Protein AF-A0A7S1D9U4-F1 (afdb_monomer)

Nearest PDB structures (foldseek):
  7zlu-assembly1_A  TM=9.474E-01  e=2.132E-06  Thermochaetoides thermophila
  6trt-assembly1_A  TM=9.728E-01  e=9.500E-06  Thermochaetoides thermophila DSM 1495
  6ts2-assembly4_D  TM=9.667E-01  e=8.342E-06  Thermochaetoides thermophila DSM 1495
  6ts2-assembly3_C  TM=9.669E-01  e=1.154E-05  Thermochaetoides thermophila DSM 1495
  5h18-assembly1_A  TM=9.426E-01  e=1.082E-05  Thermomyces dupontii

Secondary structure (DSSP, 8-state):
-GGGSTTS-SSHHHHHHHHHTTTS--PPPPGGG-B-TTTS-GGGGGG-S-B--PPPSS----HHHHHHHHS-STTSSS-HHHHHHHHHHHHHHHHHHH--

Solvent-accessible surface area (backbone atoms only — not comparable to full-atom values): 6402 Å² total; per-residue (Å²): 113,81,79,77,45,92,83,60,47,92,48,54,86,57,47,49,58,66,66,42,38,89,82,46,89,74,84,86,74,67,68,44,60,59,33,31,80,81,83,44,60,78,78,56,52,80,63,37,75,35,78,49,89,67,83,48,94,89,53,90,74,57,67,69,63,48,40,54,63,68,42,43,64,94,88,43,99,63,34,44,62,58,53,52,51,50,51,54,49,52,54,49,54,52,55,58,63,76,73,108

Structure (mmCIF, N/CA/C/O backbone):
data_AF-A0A7S1D9U4-F1
#
_entry.id   AF-A0A7S1D9U4-F1
#
loop_
_atom_site.group_PDB
_atom_site.id
_atom_site.type_symbol
_atom_site.label_atom_id
_atom_site.label_alt_id
_atom_site.label_comp_id
_atom_site.label_asym_id
_atom_site.label_entity_id
_atom_site.label_seq_id
_atom_site.pdbx_PDB_ins_code
_atom_site.Cartn_x
_atom_site.Cartn_y
_atom_site.Cartn_z
_atom_site.occupancy
_atom_site.B_iso_or_equiv
_atom_site.auth_seq_id
_atom_site.auth_comp_id
_atom_site.auth_asym_id
_atom_site.auth_atom_id
_atom_site.pdbx_PDB_model_num
ATOM 1 N N . GLN A 1 1 ? 22.379 -27.551 1.691 1.00 53.34 1 GLN A N 1
ATOM 2 C CA . GLN A 1 1 ? 21.741 -26.856 0.553 1.00 53.34 1 GLN A CA 1
ATOM 3 C C . GLN A 1 1 ? 21.863 -25.368 0.843 1.00 53.34 1 GLN A C 1
ATOM 5 O O . GLN A 1 1 ? 21.555 -24.996 1.967 1.00 53.34 1 GLN A O 1
ATOM 10 N N . PRO A 1 2 ? 22.357 -24.530 -0.079 1.00 59.25 2 PRO A N 1
ATOM 11 C CA . PRO A 1 2 ? 22.637 -23.118 0.209 1.00 59.25 2 PRO A CA 1
ATOM 12 C C . PRO A 1 2 ? 21.420 -22.338 0.745 1.00 59.25 2 PRO A C 1
ATOM 14 O O . PRO A 1 2 ? 21.602 -21.379 1.479 1.00 59.25 2 PRO A O 1
ATOM 17 N N . TRP A 1 3 ? 20.196 -22.806 0.484 1.00 55.75 3 TRP A N 1
ATOM 18 C CA . TRP A 1 3 ? 18.919 -22.213 0.918 1.00 55.75 3 TRP A CA 1
ATOM 19 C C . TRP A 1 3 ? 18.532 -22.453 2.383 1.00 55.75 3 TRP A C 1
ATOM 21 O O . TRP A 1 3 ? 17.607 -21.820 2.873 1.00 55.75 3 TRP A O 1
ATOM 31 N N . THR A 1 4 ? 19.203 -23.368 3.092 1.00 60.91 4 THR A N 1
ATOM 32 C CA . THR A 1 4 ? 18.843 -23.741 4.474 1.00 60.91 4 THR A CA 1
ATOM 33 C C . THR A 1 4 ? 19.704 -23.055 5.536 1.00 60.91 4 THR A C 1
ATOM 35 O O . THR A 1 4 ? 19.593 -23.398 6.712 1.00 60.91 4 THR A O 1
ATOM 38 N N . HIS A 1 5 ? 20.602 -22.136 5.157 1.00 71.56 5 HIS A N 1
ATOM 39 C CA . HIS A 1 5 ? 21.347 -21.353 6.145 1.00 71.56 5 HIS A CA 1
ATOM 40 C C . HIS A 1 5 ? 20.481 -20.193 6.665 1.00 71.56 5 HIS A C 1
ATOM 42 O O . HIS A 1 5 ? 19.776 -19.571 5.872 1.00 71.56 5 HIS A O 1
ATOM 48 N N . PRO A 1 6 ? 20.572 -19.845 7.965 1.00 69.81 6 PRO A N 1
ATOM 49 C CA . PRO A 1 6 ? 19.732 -18.810 8.584 1.00 69.81 6 PRO A CA 1
ATOM 50 C C . PRO A 1 6 ? 19.814 -17.431 7.915 1.00 69.81 6 PRO A C 1
ATOM 52 O O . PRO A 1 6 ? 18.891 -16.640 8.039 1.00 69.81 6 PRO A O 1
ATOM 55 N N . ASN A 1 7 ? 20.911 -17.155 7.203 1.00 73.25 7 ASN A N 1
ATOM 56 C CA . ASN A 1 7 ? 21.178 -15.867 6.561 1.00 73.25 7 ASN A CA 1
ATOM 57 C C . ASN A 1 7 ? 21.003 -15.904 5.033 1.00 73.25 7 ASN A C 1
ATOM 59 O O . ASN A 1 7 ? 21.420 -14.969 4.358 1.00 73.25 7 ASN A O 1
ATOM 63 N N . SER A 1 8 ? 20.464 -16.989 4.469 1.00 72.19 8 SER A N 1
ATOM 64 C CA . SER A 1 8 ? 20.351 -17.133 3.011 1.00 72.19 8 SER A CA 1
ATOM 65 C C 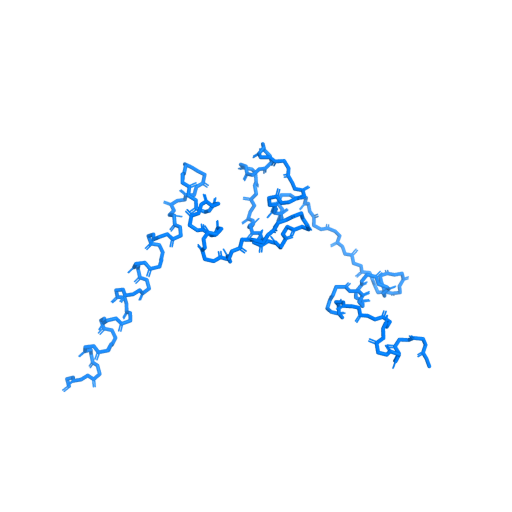. SER A 1 8 ? 19.132 -16.440 2.410 1.00 72.19 8 SER A C 1
ATOM 67 O O . SER A 1 8 ? 19.128 -16.199 1.209 1.00 72.19 8 SER A O 1
ATOM 69 N N . LEU A 1 9 ? 18.099 -16.169 3.213 1.00 70.62 9 LEU A N 1
ATOM 70 C CA . LEU A 1 9 ? 16.824 -15.596 2.77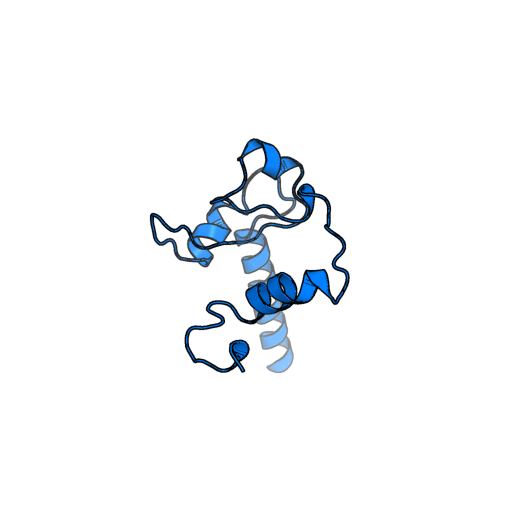4 1.00 70.62 9 LEU A CA 1
ATOM 71 C C . LEU A 1 9 ? 16.372 -14.596 3.841 1.00 70.62 9 LEU A C 1
ATOM 73 O O . LEU A 1 9 ? 15.866 -14.994 4.889 1.00 70.62 9 LEU A O 1
ATOM 77 N N . ALA A 1 10 ? 16.628 -13.310 3.603 1.00 81.94 10 ALA A N 1
ATOM 78 C CA . ALA A 1 10 ? 16.296 -12.248 4.551 1.00 81.94 10 ALA A CA 1
ATOM 79 C C . ALA A 1 10 ? 14.789 -11.960 4.540 1.00 81.94 10 ALA A C 1
ATOM 81 O O . ALA A 1 10 ? 14.206 -11.727 5.597 1.00 81.94 10 ALA A O 1
ATOM 82 N N . ASN A 1 11 ? 14.170 -12.057 3.360 1.00 87.38 11 ASN A N 1
ATOM 83 C CA . ASN A 1 11 ? 12.732 -11.942 3.144 1.00 87.38 11 ASN A CA 1
ATOM 84 C C . ASN A 1 11 ? 12.277 -13.151 2.322 1.00 87.38 11 ASN A C 1
ATOM 86 O O . ASN A 1 11 ? 12.207 -13.091 1.098 1.00 87.38 11 ASN A O 1
ATOM 90 N N . LEU A 1 12 ? 12.036 -14.282 2.991 1.00 89.88 12 LEU A N 1
ATOM 91 C CA . LEU A 1 12 ? 11.766 -15.578 2.353 1.00 89.88 12 LEU A CA 1
ATOM 92 C C . LEU A 1 12 ? 10.702 -15.513 1.245 1.00 89.88 12 LEU A C 1
ATOM 94 O O . LEU A 1 12 ? 10.870 -16.120 0.191 1.00 89.88 12 LEU A O 1
ATOM 98 N N . ASP A 1 13 ? 9.620 -14.787 1.491 1.00 92.69 13 ASP A N 1
ATOM 99 C CA . ASP A 1 13 ? 8.487 -14.606 0.586 1.00 92.69 13 ASP A CA 1
ATOM 100 C C . ASP A 1 13 ? 8.836 -13.830 -0.693 1.00 92.69 13 ASP A C 1
ATOM 102 O O . ASP A 1 13 ? 8.210 -14.056 -1.725 1.00 92.69 13 ASP A O 1
ATOM 106 N N . GLN A 1 14 ? 9.860 -12.977 -0.661 1.00 92.50 14 GLN A N 1
ATOM 107 C CA . GLN A 1 14 ? 10.347 -12.229 -1.824 1.00 92.50 14 GLN A CA 1
ATOM 108 C C . GLN A 1 14 ? 11.544 -12.921 -2.482 1.00 92.50 14 GLN A C 1
ATOM 110 O O . GLN A 1 14 ? 11.588 -13.105 -3.700 1.00 92.50 14 GLN A O 1
ATOM 115 N N . ASP A 1 15 ? 12.513 -13.340 -1.672 1.00 92.56 15 ASP A N 1
ATOM 116 C CA . ASP A 1 15 ? 13.789 -13.889 -2.121 1.00 92.56 15 ASP A CA 1
ATOM 117 C C . ASP A 1 15 ? 13.609 -15.238 -2.825 1.00 92.56 15 ASP A C 1
ATOM 119 O O . ASP A 1 15 ? 14.279 -15.510 -3.823 1.00 92.56 15 ASP A O 1
ATOM 123 N N . LEU A 1 16 ? 12.692 -16.086 -2.344 1.00 92.38 16 LEU A N 1
ATOM 124 C CA . LEU A 1 16 ? 12.487 -17.409 -2.929 1.00 92.38 16 LEU A CA 1
ATOM 125 C C . LEU A 1 16 ? 11.893 -17.336 -4.348 1.00 92.38 16 LEU A C 1
ATOM 127 O O . LEU A 1 16 ? 12.498 -17.935 -5.243 1.00 92.38 16 LEU A O 1
ATOM 131 N N . PRO A 1 17 ? 10.786 -16.609 -4.615 1.00 94.75 17 PRO A N 1
ATOM 132 C CA . PRO A 1 17 ? 10.322 -16.395 -5.986 1.00 94.75 17 PRO A CA 1
ATOM 133 C C . PRO A 1 17 ? 11.392 -15.749 -6.871 1.00 94.75 17 PRO A C 1
ATOM 135 O O . PRO A 1 17 ? 11.626 -16.219 -7.984 1.00 94.75 17 PRO A O 1
ATOM 138 N N . ASN A 1 18 ? 12.104 -14.739 -6.357 1.00 93.62 18 ASN A N 1
ATOM 139 C CA . ASN A 1 18 ? 13.173 -14.064 -7.094 1.00 93.62 18 ASN A CA 1
ATOM 140 C C . ASN A 1 18 ? 14.299 -15.025 -7.495 1.00 93.62 18 ASN A C 1
ATOM 142 O O . ASN A 1 18 ? 14.793 -14.957 -8.617 1.00 93.62 18 ASN A O 1
ATOM 146 N N . TYR A 1 19 ? 14.703 -15.941 -6.619 1.00 92.81 19 TYR A N 1
ATOM 147 C CA . TYR A 1 19 ? 15.704 -16.948 -6.956 1.00 92.81 19 TYR A CA 1
ATOM 148 C C . TYR A 1 19 ? 15.171 -17.996 -7.946 1.00 92.81 19 TYR A C 1
ATOM 150 O O . TYR A 1 19 ? 15.847 -18.357 -8.914 1.00 92.81 19 TYR A O 1
ATOM 158 N N . ALA A 1 20 ? 13.956 -18.495 -7.711 1.00 94.81 20 ALA A N 1
ATOM 159 C CA . ALA A 1 20 ? 13.373 -19.592 -8.476 1.00 94.81 20 ALA A CA 1
ATOM 160 C C . ALA A 1 20 ? 12.893 -19.183 -9.879 1.00 94.81 20 ALA A C 1
ATOM 162 O O . ALA A 1 20 ? 12.620 -20.069 -10.690 1.00 94.81 20 ALA A O 1
ATOM 163 N N . GLN A 1 21 ? 12.830 -17.884 -10.198 1.00 95.75 21 GLN A N 1
ATOM 164 C CA . GLN A 1 21 ? 12.270 -17.370 -11.457 1.00 95.75 21 GLN A CA 1
ATOM 165 C C . GLN A 1 21 ? 12.923 -17.943 -12.731 1.00 95.75 21 GLN A C 1
ATOM 167 O O . GLN A 1 21 ? 12.295 -18.018 -13.784 1.00 95.75 21 GLN A O 1
ATOM 172 N N . HIS A 1 22 ? 14.186 -18.382 -12.647 1.00 94.56 22 HIS A N 1
ATOM 173 C CA . HIS A 1 22 ? 14.893 -19.026 -13.762 1.00 94.56 22 HIS A CA 1
ATOM 174 C C . HIS A 1 22 ? 14.384 -20.442 -14.079 1.00 94.56 22 HIS A C 1
ATOM 176 O O . HIS A 1 22 ? 14.651 -20.961 -15.160 1.00 94.56 22 HIS A O 1
ATOM 182 N N . GLN A 1 23 ? 13.695 -21.079 -13.131 1.00 97.25 23 GLN A N 1
ATOM 183 C CA . GLN A 1 23 ? 13.146 -22.434 -13.250 1.00 97.25 23 GLN A CA 1
ATOM 184 C C . GLN A 1 23 ? 11.614 -22.424 -13.291 1.00 97.25 23 GLN A C 1
ATOM 186 O O . GLN A 1 23 ? 11.011 -23.253 -13.967 1.00 97.25 23 GLN A O 1
ATOM 191 N N . VAL A 1 24 ? 10.990 -21.486 -12.576 1.00 96.19 24 VAL A N 1
ATOM 192 C CA . VAL A 1 24 ? 9.540 -21.306 -12.494 1.00 96.19 24 VAL A CA 1
ATOM 193 C C . VAL A 1 24 ? 9.192 -19.944 -13.097 1.00 96.19 24 VAL A C 1
ATOM 195 O O . VAL A 1 24 ? 9.599 -18.933 -12.530 1.00 96.19 24 VAL A O 1
ATOM 198 N N . PRO A 1 25 ? 8.456 -19.878 -14.222 1.00 96.75 25 PRO A N 1
ATOM 199 C CA . PRO A 1 25 ? 8.143 -18.607 -14.868 1.00 96.75 25 PRO A CA 1
ATOM 200 C C . PRO A 1 25 ? 7.395 -17.640 -13.945 1.00 96.75 25 PRO A C 1
ATOM 202 O O . PRO A 1 25 ? 6.394 -18.007 -13.330 1.00 96.75 25 PRO A O 1
ATOM 205 N N . ILE A 1 26 ? 7.850 -16.387 -13.917 1.00 97.31 26 ILE A N 1
ATOM 206 C CA . ILE A 1 26 ? 7.163 -15.262 -13.276 1.00 97.31 26 ILE A CA 1
ATOM 207 C C . ILE A 1 26 ? 6.832 -14.240 -14.360 1.00 97.31 26 ILE A C 1
ATOM 209 O O . ILE A 1 26 ? 7.710 -13.804 -15.103 1.00 97.31 26 ILE A O 1
ATOM 213 N N . PHE A 1 27 ? 5.561 -13.859 -14.453 1.00 96.50 27 PHE A N 1
ATOM 214 C CA . PHE A 1 27 ? 5.104 -12.831 -15.383 1.00 96.50 27 PHE A CA 1
ATOM 215 C C . PHE A 1 27 ? 5.038 -11.488 -14.661 1.00 96.50 27 PHE A C 1
ATOM 217 O O . PHE A 1 27 ? 4.300 -11.340 -13.688 1.00 96.50 27 PHE A O 1
ATOM 224 N N . SER A 1 28 ? 5.814 -10.514 -15.132 1.00 96.81 28 SER A N 1
ATOM 225 C CA . SER A 1 28 ? 5.831 -9.172 -14.554 1.00 96.81 28 SER A CA 1
ATOM 226 C C . SER A 1 28 ? 4.506 -8.453 -14.801 1.00 96.81 28 SER A C 1
ATOM 228 O O . SER A 1 28 ? 4.012 -8.409 -15.929 1.00 96.81 28 SER A O 1
ATOM 230 N N . LEU A 1 29 ? 3.953 -7.856 -13.747 1.00 97.75 29 LEU A N 1
ATOM 231 C CA . LEU A 1 29 ? 2.852 -6.909 -13.875 1.00 97.75 29 LEU A CA 1
ATOM 232 C C . LEU A 1 29 ? 3.388 -5.530 -14.298 1.00 97.75 29 LEU A C 1
ATOM 234 O O . LEU A 1 29 ? 4.524 -5.190 -13.959 1.00 97.75 29 LEU A O 1
ATOM 238 N N . PRO A 1 30 ? 2.587 -4.726 -15.020 1.00 98.00 30 PRO A N 1
ATOM 239 C CA . PRO A 1 30 ? 2.898 -3.321 -15.266 1.00 98.00 30 PRO A CA 1
ATOM 240 C C . PRO A 1 30 ? 3.153 -2.531 -13.971 1.00 98.00 30 PRO A C 1
ATOM 242 O O . PRO A 1 30 ? 2.572 -2.837 -12.929 1.00 98.00 30 PRO A O 1
ATOM 245 N N . GLN A 1 31 ? 3.995 -1.496 -14.040 1.00 96.38 31 GLN A N 1
ATOM 246 C CA . GLN A 1 31 ? 4.435 -0.741 -12.860 1.00 96.38 31 GLN A CA 1
ATOM 247 C C . GLN A 1 31 ? 3.274 -0.095 -12.096 1.00 96.38 31 GLN A C 1
ATOM 249 O O . GLN A 1 31 ? 3.335 0.017 -10.875 1.00 96.38 31 GLN A O 1
ATOM 254 N N . GLU A 1 32 ? 2.194 0.296 -12.777 1.00 97.94 32 GLU A N 1
ATOM 255 C CA . GLU A 1 32 ? 1.057 0.940 -12.124 1.00 97.94 32 GLU A CA 1
ATOM 256 C C . GLU A 1 32 ? 0.332 0.035 -11.117 1.00 97.94 32 GLU A C 1
ATOM 258 O O . GLU A 1 32 ? -0.480 0.513 -10.332 1.00 97.94 32 GLU A O 1
ATOM 263 N N . TRP A 1 33 ? 0.611 -1.270 -11.100 1.00 98.44 33 TRP A N 1
ATOM 264 C CA . TRP A 1 33 ? 0.020 -2.179 -10.124 1.00 98.44 33 TRP A CA 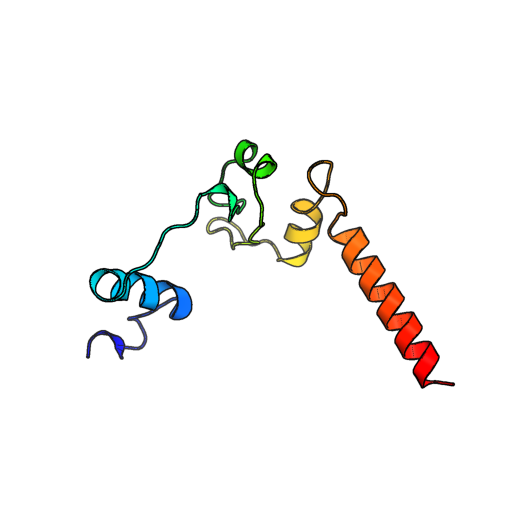1
ATOM 265 C C . TRP A 1 33 ? 0.555 -2.006 -8.707 1.00 98.44 33 TRP A C 1
ATOM 267 O O . TRP A 1 33 ? -0.133 -2.434 -7.785 1.00 98.44 33 TRP A O 1
ATOM 277 N N . LEU A 1 34 ? 1.723 -1.389 -8.515 1.00 98.25 34 LEU A N 1
ATOM 278 C CA . LEU A 1 34 ? 2.329 -1.216 -7.198 1.00 98.25 34 LEU A CA 1
ATOM 279 C C . LEU A 1 34 ? 3.100 0.103 -7.124 1.00 98.25 34 LEU A C 1
ATOM 281 O O . LEU A 1 34 ? 4.078 0.306 -7.843 1.00 98.25 34 LEU A O 1
ATOM 285 N N . TRP A 1 35 ? 2.692 0.973 -6.206 1.00 98.56 35 TRP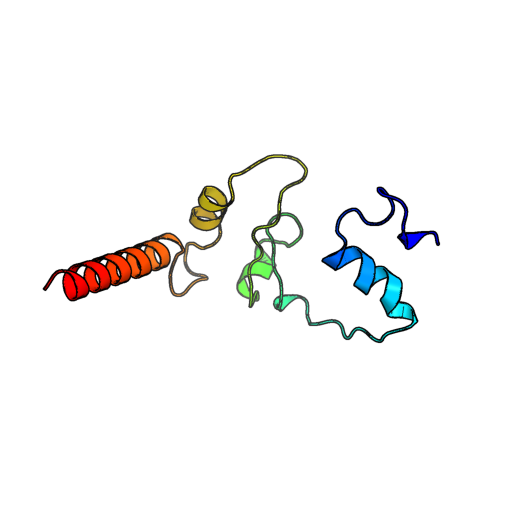 A N 1
ATOM 286 C CA . TRP A 1 35 ? 3.406 2.207 -5.894 1.00 98.56 35 TRP A CA 1
ATOM 287 C C . TRP A 1 35 ? 3.809 2.236 -4.423 1.00 98.56 35 TRP A C 1
ATOM 289 O O . TRP A 1 35 ? 3.039 1.824 -3.556 1.00 98.56 35 TRP A O 1
ATOM 299 N N . CYS A 1 36 ? 5.001 2.749 -4.124 1.00 98.12 36 CYS A N 1
ATOM 300 C CA . CYS A 1 36 ? 5.439 2.997 -2.756 1.00 98.12 36 CYS A CA 1
ATOM 301 C C . CYS A 1 36 ? 6.351 4.228 -2.680 1.00 98.12 36 CYS A C 1
ATOM 303 O O . CYS A 1 36 ? 7.186 4.462 -3.553 1.00 98.12 36 CYS A O 1
ATOM 305 N N . GLU A 1 37 ? 6.207 5.017 -1.616 1.00 97.38 37 GLU A N 1
ATOM 306 C CA . GLU A 1 37 ? 6.826 6.349 -1.515 1.00 97.38 37 GLU A CA 1
ATOM 307 C C . GLU A 1 37 ? 8.357 6.324 -1.557 1.00 97.38 37 GLU A C 1
ATOM 309 O O . 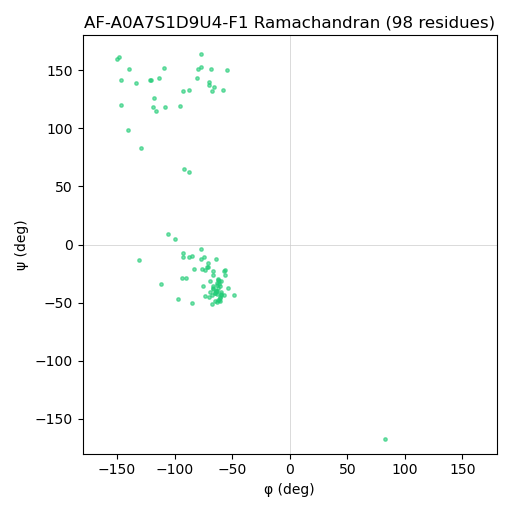GLU A 1 37 ? 8.989 7.259 -2.033 1.00 97.38 37 GLU A O 1
ATOM 314 N N . SER A 1 38 ? 8.978 5.252 -1.062 1.00 96.44 38 SER A N 1
ATOM 315 C CA . SER A 1 38 ? 10.443 5.200 -0.993 1.00 96.44 38 SER A CA 1
ATOM 316 C C . SER A 1 38 ? 11.107 4.928 -2.344 1.00 96.44 38 SER A C 1
ATOM 318 O O . SER A 1 38 ? 12.295 5.212 -2.489 1.00 96.44 38 SER A O 1
ATOM 320 N N . TRP A 1 39 ? 10.380 4.359 -3.311 1.00 96.88 39 TRP A N 1
ATOM 321 C CA . TRP A 1 39 ? 10.968 3.842 -4.554 1.00 96.88 39 TRP A CA 1
ATOM 322 C C . TRP A 1 39 ? 10.258 4.304 -5.828 1.00 96.88 39 TRP A C 1
ATOM 324 O O . TRP A 1 39 ? 10.808 4.145 -6.917 1.00 96.88 39 TRP A O 1
ATOM 334 N N . CYS A 1 40 ? 9.062 4.878 -5.720 1.00 97.50 40 CYS A N 1
ATOM 335 C CA . CYS A 1 40 ? 8.311 5.427 -6.842 1.00 97.50 40 CYS A CA 1
ATOM 336 C C 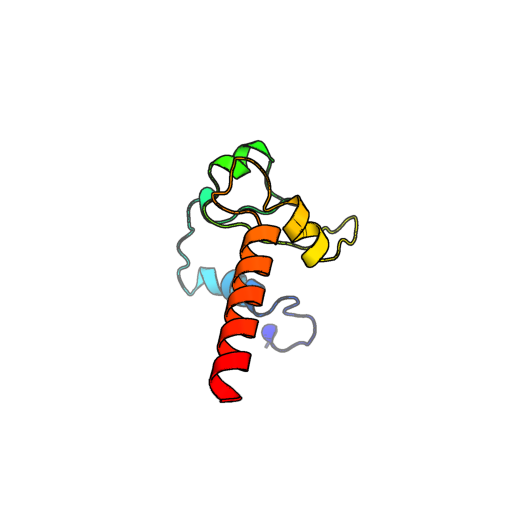. CYS A 1 40 ? 8.286 6.957 -6.777 1.00 97.50 40 CYS A C 1
ATOM 338 O O . CYS A 1 40 ? 8.359 7.543 -5.701 1.00 97.50 40 CYS A O 1
ATOM 340 N N . SER A 1 41 ? 8.173 7.613 -7.933 1.00 97.50 41 SER A N 1
ATOM 341 C CA . SER A 1 41 ? 8.026 9.070 -7.972 1.00 97.50 41 SER A CA 1
ATOM 342 C C . SER A 1 41 ? 6.596 9.483 -7.619 1.00 97.50 41 SER A C 1
ATOM 344 O O . SER A 1 41 ? 5.649 8.731 -7.883 1.00 97.50 41 SER A O 1
ATOM 346 N N . ASP A 1 42 ? 6.416 10.687 -7.082 1.00 96.88 42 ASP A N 1
ATOM 347 C CA . ASP A 1 42 ? 5.090 11.201 -6.721 1.00 96.88 42 ASP A CA 1
ATOM 348 C C . ASP A 1 42 ? 4.160 11.308 -7.938 1.00 96.88 42 ASP A C 1
ATOM 350 O O . ASP A 1 42 ? 2.966 11.028 -7.837 1.00 96.88 42 ASP A O 1
ATOM 354 N N . GLU A 1 43 ? 4.699 11.619 -9.120 1.00 97.44 43 GLU A N 1
ATOM 355 C CA . GLU A 1 43 ? 3.922 11.726 -10.360 1.00 97.44 43 GLU A CA 1
ATOM 356 C C . GLU A 1 43 ? 3.293 10.386 -10.756 1.00 97.44 43 GLU A C 1
ATOM 358 O O . GLU A 1 43 ? 2.172 10.346 -11.264 1.00 97.44 43 GLU A O 1
ATOM 363 N N . SER A 1 44 ? 3.987 9.273 -10.492 1.00 97.75 44 SER A N 1
ATOM 364 C CA . SER A 1 44 ? 3.481 7.933 -10.812 1.00 97.75 44 SER A CA 1
ATOM 365 C C . SER A 1 44 ? 2.323 7.488 -9.911 1.00 97.75 44 SER A C 1
ATOM 367 O O . SER A 1 44 ? 1.579 6.578 -10.278 1.00 97.75 44 SER A O 1
ATOM 369 N N . LYS A 1 45 ? 2.108 8.162 -8.772 1.00 98.00 45 LYS A N 1
ATOM 370 C CA . LYS A 1 45 ? 1.054 7.828 -7.805 1.00 98.00 45 LYS A CA 1
ATOM 371 C C . LYS A 1 45 ? -0.348 7.967 -8.392 1.00 98.00 45 LYS A C 1
ATOM 373 O O . LYS A 1 45 ? -1.223 7.180 -8.060 1.00 98.00 45 LYS A O 1
ATOM 378 N N . ALA A 1 46 ? -0.554 8.922 -9.299 1.00 97.81 46 ALA A N 1
ATOM 379 C CA . ALA A 1 46 ? -1.854 9.145 -9.933 1.00 97.81 46 ALA A CA 1
ATOM 380 C C . ALA A 1 46 ? -2.298 7.985 -10.843 1.00 97.81 46 ALA A C 1
ATOM 382 O O . ALA A 1 46 ? -3.488 7.829 -11.096 1.00 97.81 46 ALA A O 1
ATOM 383 N N . ALA A 1 47 ? -1.355 7.176 -11.338 1.00 98.00 47 ALA A N 1
ATOM 384 C CA . ALA A 1 47 ? -1.657 5.983 -12.126 1.00 98.00 47 ALA A CA 1
ATOM 385 C C . ALA A 1 47 ? -1.760 4.711 -11.266 1.00 98.00 47 ALA A C 1
ATOM 387 O O . ALA A 1 47 ? -2.176 3.672 -11.775 1.00 98.00 47 ALA A O 1
ATOM 388 N N . ALA A 1 48 ? -1.359 4.773 -9.992 1.00 98.06 48 ALA A N 1
ATOM 389 C CA . ALA A 1 48 ? -1.224 3.605 -9.138 1.00 98.06 48 ALA A CA 1
ATOM 390 C C . ALA A 1 48 ? -2.576 2.939 -8.851 1.00 98.06 48 ALA A C 1
ATOM 392 O O . ALA A 1 48 ? -3.555 3.592 -8.500 1.00 98.06 48 ALA A O 1
ATOM 393 N N . LYS A 1 49 ? -2.605 1.611 -8.949 1.00 97.62 49 LYS A N 1
ATOM 394 C CA . LYS A 1 49 ? -3.763 0.771 -8.617 1.00 97.62 49 LYS A CA 1
ATOM 395 C C . LYS A 1 49 ? -3.719 0.269 -7.181 1.00 97.62 49 LYS A C 1
ATOM 397 O O . LYS A 1 49 ? -4.761 0.005 -6.597 1.00 97.62 49 LYS A O 1
ATOM 402 N N . THR A 1 50 ? -2.518 0.109 -6.626 1.00 97.88 50 THR A N 1
ATOM 403 C CA . THR A 1 50 ? -2.314 -0.242 -5.220 1.00 97.88 50 THR A CA 1
ATOM 404 C C . THR A 1 50 ? -1.145 0.547 -4.643 1.00 97.88 50 THR A C 1
ATOM 406 O O . THR A 1 50 ? -0.219 0.932 -5.364 1.00 97.88 50 THR A O 1
ATOM 409 N N . ILE A 1 51 ? -1.207 0.793 -3.336 1.00 98.25 51 ILE A N 1
ATOM 410 C CA . ILE A 1 51 ? -0.199 1.534 -2.584 1.00 98.25 51 ILE A CA 1
ATOM 411 C C . ILE A 1 51 ? 0.372 0.605 -1.515 1.00 98.25 51 ILE A C 1
ATOM 413 O O . ILE A 1 51 ? -0.360 0.174 -0.624 1.00 98.25 51 ILE A O 1
ATOM 417 N N . ASP A 1 52 ? 1.671 0.320 -1.577 1.00 97.81 52 ASP A N 1
ATOM 418 C CA . ASP A 1 52 ? 2.383 -0.336 -0.485 1.00 97.81 52 ASP A CA 1
ATOM 419 C C . ASP A 1 52 ? 3.004 0.699 0.454 1.00 97.81 52 ASP A C 1
ATOM 421 O O . ASP A 1 52 ? 3.698 1.640 0.056 1.00 97.81 52 ASP A O 1
ATOM 425 N N . LEU A 1 53 ? 2.769 0.481 1.742 1.00 97.88 53 LEU A N 1
ATOM 426 C CA . LEU A 1 53 ? 3.314 1.269 2.833 1.00 97.88 53 LEU A CA 1
ATOM 427 C C . LEU A 1 53 ? 4.685 0.704 3.235 1.00 97.88 53 LEU A C 1
ATOM 429 O O . LEU A 1 53 ? 4.874 0.214 4.357 1.00 97.88 53 LEU A O 1
ATOM 433 N N . CYS A 1 54 ? 5.629 0.754 2.291 1.00 96.19 54 CYS A N 1
ATOM 434 C CA . CYS A 1 54 ? 6.968 0.196 2.446 1.00 96.19 54 CYS A CA 1
ATOM 435 C C . CYS A 1 54 ? 7.803 0.966 3.483 1.00 96.19 54 CYS A C 1
ATOM 437 O O . CYS A 1 54 ? 7.668 2.178 3.649 1.00 96.19 54 CYS A O 1
ATOM 439 N N . ASN A 1 55 ? 8.734 0.279 4.147 1.00 94.00 55 ASN A N 1
ATOM 440 C CA . ASN A 1 55 ? 9.660 0.935 5.070 1.00 94.00 55 ASN A CA 1
ATOM 441 C C . ASN A 1 55 ? 10.670 1.810 4.314 1.00 94.00 55 ASN A C 1
ATOM 443 O O . ASN A 1 55 ? 11.225 1.384 3.301 1.00 94.00 55 ASN A O 1
ATOM 447 N N . ASN A 1 56 ? 10.981 2.985 4.864 1.00 92.94 56 ASN A N 1
ATOM 448 C CA . ASN A 1 56 ? 12.047 3.833 4.345 1.00 92.94 56 ASN A CA 1
ATOM 449 C C . ASN A 1 56 ? 13.408 3.443 4.969 1.00 92.94 56 ASN A C 1
ATOM 451 O O . ASN A 1 56 ? 13.501 3.271 6.187 1.00 92.94 56 ASN A O 1
ATOM 455 N N . PRO A 1 57 ? 14.486 3.293 4.176 1.00 93.56 57 PRO A N 1
ATOM 456 C CA . PRO A 1 57 ? 15.799 2.922 4.706 1.00 93.56 57 PRO A CA 1
ATOM 457 C C . PRO A 1 57 ? 16.509 4.062 5.458 1.00 93.56 57 PRO A C 1
ATOM 459 O O . PRO A 1 57 ? 17.398 3.795 6.264 1.00 93.56 57 PRO A O 1
ATOM 462 N N . LEU A 1 58 ? 16.143 5.324 5.208 1.00 94.06 58 LEU A N 1
ATOM 463 C CA . LEU A 1 58 ? 16.786 6.507 5.794 1.00 94.06 58 LEU A CA 1
ATOM 464 C C . LEU A 1 58 ? 16.141 6.948 7.110 1.00 94.06 58 LEU A C 1
ATOM 466 O O . LEU A 1 58 ? 16.809 7.539 7.956 1.00 94.06 58 LEU A O 1
ATOM 470 N N . HIS A 1 59 ? 14.847 6.690 7.289 1.00 93.44 59 HIS A N 1
ATOM 471 C CA . HIS A 1 59 ? 14.101 7.117 8.469 1.00 93.44 59 HIS A CA 1
ATOM 472 C C . HIS A 1 59 ? 12.957 6.157 8.790 1.00 93.44 59 HIS A C 1
ATOM 474 O O . HIS A 1 59 ? 12.503 5.393 7.946 1.00 93.44 59 HIS A O 1
ATOM 480 N N . LYS A 1 60 ? 12.488 6.190 10.040 1.00 95.75 60 LYS A N 1
ATOM 481 C CA . LYS A 1 60 ? 11.392 5.336 10.506 1.00 95.75 60 LYS A CA 1
ATOM 482 C C . LYS A 1 60 ? 10.140 6.169 10.725 1.00 95.75 60 LYS A C 1
ATOM 484 O O . LYS A 1 60 ? 10.124 7.030 11.599 1.00 95.75 60 LYS A O 1
ATOM 489 N N . GLU A 1 61 ? 9.090 5.849 9.982 1.00 96.44 61 GLU A N 1
ATOM 490 C CA . GLU A 1 61 ? 7.731 6.322 10.228 1.00 96.44 61 GLU A CA 1
ATOM 491 C C . GLU A 1 61 ? 6.847 5.131 10.631 1.00 96.44 61 GLU A C 1
ATOM 493 O O . GLU A 1 61 ? 7.018 4.014 10.142 1.00 96.44 61 GLU A O 1
ATOM 498 N N . ASN A 1 62 ? 5.911 5.341 11.561 1.00 96.81 62 ASN A N 1
ATOM 499 C CA . ASN A 1 62 ? 4.919 4.320 11.895 1.00 96.81 62 ASN A CA 1
ATOM 500 C C . ASN A 1 62 ? 3.921 4.155 10.734 1.00 96.81 62 ASN A C 1
ATOM 502 O O . ASN A 1 62 ? 3.426 5.150 10.208 1.00 96.81 62 ASN A O 1
ATOM 506 N N . LYS A 1 63 ? 3.556 2.911 10.391 1.00 97.19 63 LYS A N 1
ATOM 507 C CA . LYS A 1 63 ? 2.638 2.617 9.277 1.00 97.19 63 LYS A CA 1
ATOM 508 C C . LYS A 1 63 ? 1.305 3.369 9.351 1.00 97.19 63 LYS A C 1
ATOM 510 O O . LYS A 1 63 ? 0.822 3.808 8.318 1.00 97.19 63 LYS A O 1
ATOM 515 N N . VAL A 1 64 ? 0.735 3.567 10.542 1.00 97.44 64 VAL A N 1
ATOM 516 C CA . VAL A 1 64 ? -0.533 4.298 10.717 1.00 97.44 64 VAL A CA 1
ATOM 517 C C . VAL A 1 64 ? -0.361 5.788 10.418 1.00 97.44 64 VAL A C 1
ATOM 519 O O . VAL A 1 64 ? -1.218 6.379 9.768 1.00 97.44 64 VAL A O 1
ATOM 522 N N . SER A 1 65 ? 0.753 6.393 10.849 1.00 97.50 65 SER A N 1
ATOM 523 C CA . SER A 1 65 ? 1.090 7.785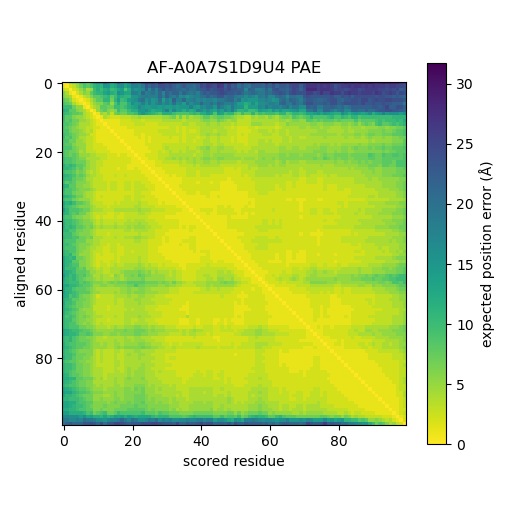 10.501 1.00 97.50 65 SER A CA 1
ATOM 524 C C . SER A 1 65 ? 1.228 7.940 8.989 1.00 97.50 65 SER A C 1
ATOM 526 O O . SER A 1 65 ? 0.591 8.801 8.382 1.00 97.50 65 SER A O 1
ATOM 528 N N . MET A 1 66 ? 1.983 7.028 8.380 1.00 97.75 66 MET A N 1
ATOM 529 C CA . MET A 1 66 ? 2.238 7.033 6.950 1.00 97.75 66 MET A CA 1
ATOM 530 C C . MET A 1 66 ? 0.950 6.835 6.145 1.00 97.75 66 MET A C 1
ATOM 532 O O . MET A 1 66 ? 0.715 7.561 5.189 1.00 97.75 66 MET A O 1
ATOM 536 N N . ALA A 1 67 ? 0.070 5.925 6.567 1.00 98.19 67 ALA A N 1
ATOM 537 C CA . ALA A 1 67 ? -1.218 5.687 5.923 1.00 98.19 67 ALA A CA 1
ATOM 538 C C . ALA A 1 67 ? -2.109 6.940 5.932 1.00 98.19 67 ALA A C 1
ATOM 540 O O . ALA A 1 67 ? -2.631 7.324 4.889 1.00 98.19 67 ALA A O 1
ATOM 541 N N . LYS A 1 68 ? -2.209 7.634 7.078 1.00 98.06 68 LYS A N 1
ATOM 542 C CA . LYS A 1 68 ? -2.993 8.878 7.208 1.00 98.06 68 LYS A CA 1
ATOM 543 C C . LYS A 1 68 ? -2.487 9.997 6.297 1.00 98.06 68 LYS A C 1
ATOM 545 O O . LYS A 1 68 ? -3.272 10.829 5.859 1.00 98.06 68 LYS A O 1
ATOM 550 N N . ARG A 1 69 ? -1.182 10.029 6.021 1.00 97.44 69 ARG A N 1
ATOM 551 C CA . ARG A 1 69 ? -0.545 11.024 5.151 1.00 97.44 69 ARG A CA 1
ATOM 552 C C . ARG A 1 69 ? -0.612 10.631 3.674 1.00 97.44 69 ARG A C 1
ATOM 554 O O . ARG A 1 69 ? -1.005 11.444 2.844 1.00 97.44 69 ARG A O 1
ATOM 561 N N . ILE A 1 70 ? -0.219 9.404 3.336 1.00 97.56 70 ILE A N 1
ATOM 562 C CA . ILE A 1 70 ? -0.100 8.924 1.953 1.00 97.56 70 ILE A CA 1
ATOM 563 C C . ILE A 1 70 ? -1.474 8.675 1.333 1.00 97.56 70 ILE A C 1
ATOM 565 O O . ILE A 1 70 ? -1.674 9.065 0.184 1.00 97.56 70 ILE A O 1
ATOM 569 N N . ILE A 1 71 ? -2.397 8.040 2.054 1.00 97.81 71 ILE A N 1
ATOM 570 C CA . ILE A 1 71 ? -3.747 7.720 1.571 1.00 97.81 71 ILE A CA 1
ATOM 571 C C . ILE A 1 71 ? -4.676 8.869 1.968 1.00 97.81 71 ILE A C 1
ATOM 573 O O . ILE A 1 71 ? -5.533 8.758 2.844 1.00 97.81 71 ILE A O 1
ATOM 577 N N . SER A 1 72 ? -4.405 10.032 1.384 1.00 96.81 72 SER A N 1
ATOM 578 C CA . SER A 1 72 ? -5.160 11.261 1.600 1.00 96.81 72 SER A CA 1
ATOM 579 C C . SER A 1 72 ? -5.159 12.121 0.337 1.00 96.81 72 SER A C 1
ATOM 581 O O . SER A 1 72 ? -4.314 11.957 -0.551 1.00 96.81 72 SER A O 1
ATOM 583 N N . GLY A 1 73 ? -6.100 13.062 0.265 1.00 95.44 73 GLY A N 1
ATOM 584 C CA . GLY A 1 73 ? -6.191 14.020 -0.832 1.00 95.44 73 GLY A CA 1
ATOM 585 C C . GLY A 1 73 ? -6.912 13.482 -2.076 1.00 95.44 73 GLY A C 1
ATOM 586 O O . GLY A 1 73 ? -7.563 12.445 -2.024 1.00 95.44 73 GLY A O 1
ATOM 587 N N . PRO A 1 74 ? -6.809 14.193 -3.212 1.00 96.69 74 PRO A N 1
ATOM 588 C CA . PRO A 1 74 ? -7.732 14.052 -4.343 1.00 96.69 74 PRO A CA 1
ATOM 589 C C . PRO A 1 74 ? -7.511 12.807 -5.216 1.00 96.69 74 PRO A C 1
ATOM 591 O O . PRO A 1 74 ? -8.246 12.614 -6.179 1.00 96.69 74 PRO A O 1
ATOM 594 N N . LEU A 1 75 ? -6.479 12.004 -4.938 1.00 97.12 75 LEU A N 1
ATOM 595 C CA . LEU A 1 75 ? -6.194 10.774 -5.689 1.00 97.12 75 LEU A CA 1
ATOM 596 C C . LEU A 1 75 ? -6.982 9.562 -5.178 1.00 97.12 75 LEU A C 1
ATOM 598 O O . LEU A 1 75 ? -6.950 8.517 -5.819 1.00 97.12 75 LEU A O 1
ATOM 602 N N . PHE A 1 76 ? -7.651 9.688 -4.034 1.00 97.06 76 PHE A N 1
ATOM 603 C CA . PHE A 1 76 ? -8.402 8.609 -3.408 1.00 97.06 76 PHE A CA 1
ATOM 604 C C . PHE A 1 76 ? -9.866 9.021 -3.282 1.00 97.06 76 PHE A C 1
ATOM 606 O O . PHE A 1 76 ? -10.155 10.183 -3.000 1.00 97.06 76 PHE A O 1
ATOM 613 N N . GLU A 1 77 ? -10.774 8.072 -3.508 1.00 96.44 77 GLU A N 1
ATOM 614 C CA . GLU A 1 77 ? -12.209 8.281 -3.275 1.00 96.44 77 GLU A CA 1
ATOM 615 C C . GLU A 1 77 ? -12.477 8.542 -1.789 1.00 96.44 77 GLU A C 1
ATOM 617 O O . GLU A 1 77 ? -13.242 9.439 -1.445 1.00 96.44 77 GLU A O 1
ATOM 622 N N . GLU A 1 78 ? -11.771 7.805 -0.930 1.00 96.94 78 GLU A N 1
ATOM 623 C CA . GLU A 1 78 ? -11.838 7.896 0.524 1.00 96.94 78 GLU A CA 1
ATOM 624 C C . GLU A 1 78 ? -10.415 7.928 1.088 1.00 96.94 78 GLU A C 1
ATOM 626 O O . GLU A 1 78 ? -9.515 7.211 0.633 1.00 96.94 78 GLU A O 1
ATOM 631 N N . SER A 1 79 ? -10.185 8.774 2.087 1.00 98.06 79 SER A N 1
ATOM 632 C CA . SER A 1 79 ? -8.925 8.784 2.823 1.00 98.06 79 SER A CA 1
ATOM 633 C C . SER A 1 79 ? -8.849 7.625 3.813 1.00 98.06 79 SER A C 1
ATOM 635 O O . SER A 1 79 ? -9.854 7.041 4.217 1.00 98.06 79 SER A O 1
ATOM 637 N N . TRP A 1 80 ? -7.640 7.327 4.295 1.00 98.31 80 TRP A N 1
ATOM 638 C CA . TRP A 1 80 ? -7.488 6.293 5.317 1.00 98.31 80 TRP A CA 1
ATOM 639 C C . TRP A 1 80 ? -8.223 6.621 6.626 1.00 98.31 80 TRP A C 1
ATOM 641 O O . TRP A 1 80 ? -8.675 5.718 7.317 1.00 98.31 80 TRP A O 1
ATOM 651 N N . ILE A 1 81 ? -8.378 7.904 6.964 1.00 98.31 81 ILE A N 1
ATOM 652 C CA . ILE A 1 81 ? -9.118 8.312 8.167 1.00 98.31 81 ILE A CA 1
ATOM 653 C C . ILE 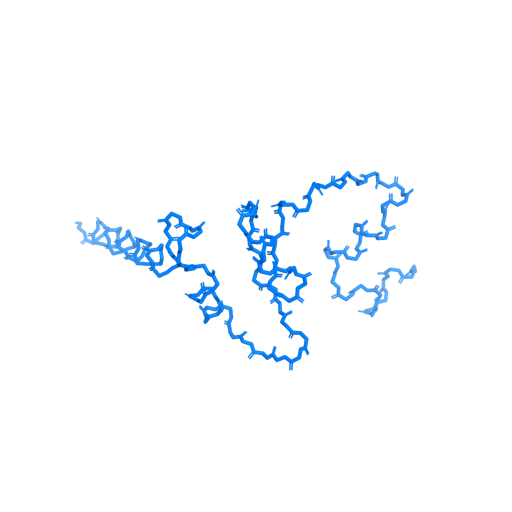A 1 81 ? -10.609 7.990 8.014 1.00 98.31 81 ILE A C 1
ATOM 655 O O . ILE A 1 81 ? -11.203 7.452 8.940 1.00 98.31 81 ILE A O 1
ATOM 659 N N . GLU A 1 82 ? -11.192 8.269 6.848 1.00 98.38 82 GLU A N 1
ATOM 660 C CA . GLU A 1 82 ? -12.612 8.004 6.581 1.00 98.38 82 GLU A CA 1
ATOM 661 C C . GLU A 1 82 ? -12.921 6.502 6.594 1.00 98.38 82 GLU A C 1
ATOM 663 O O . GLU A 1 82 ? -13.902 6.081 7.205 1.00 98.38 82 GLU A O 1
ATOM 668 N N . LEU A 1 83 ? -12.043 5.686 6.003 1.00 98.31 83 LEU A N 1
ATOM 669 C CA . LEU A 1 83 ? -12.169 4.226 6.023 1.00 98.31 83 LEU A CA 1
ATOM 670 C C . LEU A 1 83 ? -12.041 3.648 7.445 1.00 98.31 83 LEU A C 1
ATOM 672 O O . LEU A 1 83 ? -12.798 2.755 7.823 1.00 98.31 83 LEU A O 1
ATOM 676 N N . ASP A 1 84 ? -11.106 4.158 8.254 1.00 98.31 84 ASP A N 1
ATOM 677 C CA . ASP A 1 84 ? -10.937 3.745 9.658 1.00 98.31 84 ASP A CA 1
ATOM 678 C C . ASP A 1 84 ? -12.177 4.112 10.499 1.00 98.31 84 ASP A C 1
ATOM 680 O O . ASP A 1 84 ? -12.663 3.312 11.302 1.00 98.31 84 ASP A O 1
ATOM 684 N N . GLU A 1 85 ? -12.756 5.294 10.266 1.00 98.44 85 GLU A N 1
ATOM 685 C CA . GLU A 1 85 ? -14.005 5.733 10.900 1.00 98.44 85 GLU A CA 1
ATOM 686 C C . GLU A 1 85 ? -15.217 4.894 10.469 1.00 98.44 85 GLU A C 1
ATOM 688 O O . GLU A 1 85 ? -16.094 4.606 11.291 1.00 98.44 85 GLU A O 1
ATOM 693 N N . GLU A 1 86 ? -15.281 4.473 9.204 1.00 98.25 86 GLU A N 1
ATOM 694 C CA . GLU A 1 86 ? -16.317 3.565 8.715 1.00 98.25 86 GLU A CA 1
ATOM 695 C C . GLU A 1 86 ? -16.261 2.208 9.423 1.00 98.25 86 GLU A C 1
ATOM 697 O O . GLU A 1 86 ? -17.289 1.738 9.921 1.00 98.25 86 GLU A O 1
ATOM 702 N N . VAL A 1 87 ? -15.076 1.604 9.530 1.00 98.31 87 VAL A N 1
ATOM 703 C CA . VAL A 1 87 ? -14.905 0.335 10.252 1.00 98.31 87 VAL A CA 1
ATOM 704 C C . VAL A 1 87 ? -15.298 0.499 11.719 1.00 98.31 87 VAL A C 1
ATOM 706 O O . VAL A 1 87 ? -16.072 -0.304 12.237 1.00 98.31 87 VAL A O 1
ATOM 709 N N . ALA A 1 88 ? -14.861 1.579 12.374 1.00 98.31 88 ALA A N 1
ATOM 710 C CA . ALA A 1 88 ? -15.214 1.852 13.766 1.00 98.31 88 ALA A CA 1
ATOM 711 C C . ALA A 1 88 ? -16.733 2.000 13.980 1.00 98.31 88 ALA A C 1
ATOM 713 O O . ALA A 1 88 ? -17.267 1.581 15.012 1.00 98.31 88 ALA A O 1
ATOM 714 N N . ARG A 1 89 ? -17.446 2.582 13.008 1.00 98.44 89 ARG A N 1
ATOM 715 C CA . ARG A 1 89 ? -18.910 2.674 13.025 1.00 98.44 89 ARG A CA 1
ATOM 716 C C . ARG A 1 89 ? -19.552 1.289 12.931 1.00 98.44 89 ARG A C 1
ATOM 718 O O . ARG A 1 89 ? -20.407 0.986 13.761 1.00 98.44 89 ARG A O 1
ATOM 725 N N . TYR A 1 90 ? -19.126 0.448 11.987 1.00 98.19 90 TYR A N 1
ATOM 726 C CA . TYR A 1 90 ? -19.667 -0.910 11.853 1.00 98.19 90 TYR A CA 1
ATOM 727 C C . TYR A 1 90 ? -19.369 -1.785 13.068 1.00 98.19 90 TYR A C 1
ATOM 729 O O . TYR A 1 90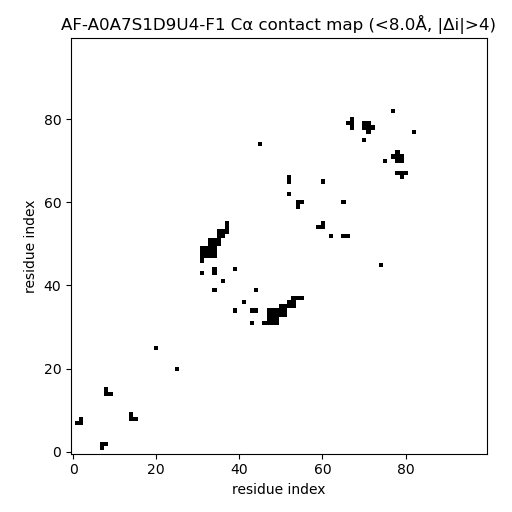 ? -20.250 -2.512 13.525 1.00 98.19 90 TYR A O 1
ATOM 737 N N . ASP A 1 91 ? -18.170 -1.677 13.639 1.00 98.25 91 ASP A N 1
ATOM 738 C CA . ASP A 1 91 ? -17.809 -2.396 14.861 1.00 98.25 91 ASP A CA 1
ATOM 739 C C . ASP A 1 91 ? -18.742 -2.018 16.015 1.00 98.25 91 ASP A C 1
ATOM 741 O O . ASP A 1 91 ? -19.233 -2.886 16.741 1.00 98.25 91 ASP A O 1
ATOM 745 N N . LYS A 1 92 ? -19.045 -0.725 16.165 1.00 98.12 92 LYS A N 1
ATOM 746 C CA . LYS A 1 92 ? -19.988 -0.244 17.176 1.00 98.12 92 LYS A CA 1
ATOM 747 C C . LYS A 1 92 ? -21.399 -0.791 16.945 1.00 98.12 92 LYS A C 1
ATOM 749 O O . LYS A 1 92 ? -21.997 -1.312 17.884 1.00 98.12 92 LYS A O 1
ATOM 754 N N . GLU A 1 93 ? -21.917 -0.696 15.723 1.00 97.75 93 GLU A N 1
ATOM 755 C CA . GLU A 1 93 ? -23.252 -1.200 15.367 1.00 97.75 93 GLU A CA 1
ATOM 756 C C . GLU A 1 93 ? -23.370 -2.711 15.616 1.00 97.75 93 GLU A C 1
ATOM 758 O O . GLU A 1 93 ? -24.354 -3.185 16.190 1.00 97.75 93 GLU A O 1
ATOM 763 N N . TYR A 1 94 ? -22.334 -3.473 15.257 1.00 97.25 94 TYR A N 1
ATOM 764 C CA . TYR A 1 94 ? -22.270 -4.905 15.519 1.00 97.25 94 TYR A CA 1
ATOM 765 C C . TYR A 1 94 ? -22.301 -5.208 17.022 1.00 97.25 94 TYR A C 1
ATOM 767 O O . TYR A 1 94 ? -23.104 -6.033 17.464 1.00 97.25 94 TYR A O 1
ATOM 775 N N . LEU A 1 95 ? -21.483 -4.517 17.821 1.00 97.50 95 LEU A N 1
ATOM 776 C CA . LEU A 1 95 ? -21.440 -4.702 19.275 1.00 97.50 95 LEU A CA 1
ATOM 777 C C . LEU A 1 95 ? -22.773 -4.357 19.953 1.00 97.50 95 LEU A C 1
ATOM 779 O O . LEU A 1 95 ? -23.178 -5.054 20.882 1.00 97.50 95 LEU A O 1
ATOM 783 N N . GLU A 1 96 ? -23.471 -3.323 19.488 1.00 97.31 96 GLU A N 1
ATOM 784 C CA . GLU A 1 96 ? -24.804 -2.964 19.986 1.00 97.31 96 GLU A CA 1
ATOM 785 C C . GLU A 1 96 ? -25.854 -4.031 19.631 1.00 97.31 96 GLU A C 1
ATOM 787 O O . GLU A 1 96 ? -26.732 -4.320 20.444 1.00 97.31 96 GLU A O 1
ATOM 792 N N . SER A 1 97 ? -25.741 -4.664 18.458 1.00 96.75 97 SER A N 1
ATOM 793 C CA . SER A 1 97 ? -26.681 -5.701 18.009 1.00 96.75 97 SER A CA 1
ATOM 794 C C . SER A 1 97 ? -26.597 -7.010 18.803 1.00 96.75 97 SER A C 1
ATOM 796 O O . SER A 1 97 ? -27.609 -7.683 18.968 1.00 96.75 97 SER A O 1
ATOM 798 N N . ILE A 1 98 ? -25.413 -7.370 19.314 1.00 96.12 98 ILE A N 1
ATOM 799 C CA . ILE A 1 98 ? -25.199 -8.612 20.082 1.00 96.12 98 ILE A CA 1
ATOM 800 C C . ILE A 1 98 ? -25.475 -8.454 21.585 1.00 96.12 98 ILE A C 1
ATOM 802 O O . ILE A 1 98 ? -25.457 -9.441 22.317 1.00 96.12 98 ILE A O 1
ATOM 806 N N . GLN A 1 99 ? -25.651 -7.217 22.059 1.00 87.19 99 GLN A N 1
ATOM 807 C CA . GLN A 1 99 ? -25.967 -6.902 23.457 1.00 87.19 99 GLN A CA 1
ATOM 808 C C . GLN A 1 99 ? -27.479 -6.791 23.723 1.00 87.19 99 GLN A C 1
ATOM 810 O O . GLN A 1 99 ? -27.871 -6.662 24.886 1.00 87.19 99 GLN A O 1
ATOM 815 N N . GLN A 1 100 ? -28.306 -6.840 22.673 1.00 57.31 100 GLN A N 1
ATOM 816 C CA . GLN A 1 100 ? -29.769 -6.960 22.743 1.00 57.31 100 GLN A CA 1
ATOM 817 C C . GLN A 1 100 ? -30.200 -8.426 22.813 1.00 57.31 100 GLN A C 1
ATOM 819 O O . GLN A 1 100 ? -31.191 -8.694 23.530 1.00 57.31 100 GLN A O 1
#

Sequence (100 aa):
QPWTHPNSLANLDQDLPNYAQHQVPIFSLPQEWLWCESWCSDESKAAAKTIDLCNNPLHKENKVSMAKRIISGPLFEESWIELDEEVARYDKEYLESIQQ

Organism: Cyclophora tenuis (NCBI:txid216820)

Radius of gyration: 19.33 Å; Cα contacts (8 Å, |Δi|>4): 59; chains: 1; bounding box: 52×41×39 Å

Mean predicted aligned error: 5.26 Å

pLDDT: mean 93.17, std 10.21, range [53.34, 98.56]

Foldseek 3Di:
DCCPDPPSCPPVVPVVCVVCCVPPPDDDDPPLAEDEDQPDDPVSVLSHPDYDPDAHPVDDDDSVRSQQVVQDDDSHPDGPVRVVVVVVVVVVVVVVVVVD

InterPro domains:
  IPR009448 UDP-glucose:Glycoprotein Glucosyltransferase [PTHR11226] (5-97)
  IPR029044 Nucleotide-diphospho-sugar transferases [SSF53448] (6-62)
  IPR040497 Glucosyltransferase 24, catalytic domain [PF18404] (5-88)